Protein AF-A0A710EAA4-F1 (afdb_monomer_lite)

Structure (mmCIF, N/CA/C/O backbone):
data_AF-A0A710EAA4-F1
#
_entry.id   AF-A0A710EAA4-F1
#
loop_
_atom_site.group_PDB
_atom_site.id
_atom_site.type_symbol
_atom_site.label_atom_id
_atom_site.label_alt_id
_atom_site.label_comp_id
_atom_site.label_asym_id
_atom_site.label_entity_id
_atom_site.label_seq_i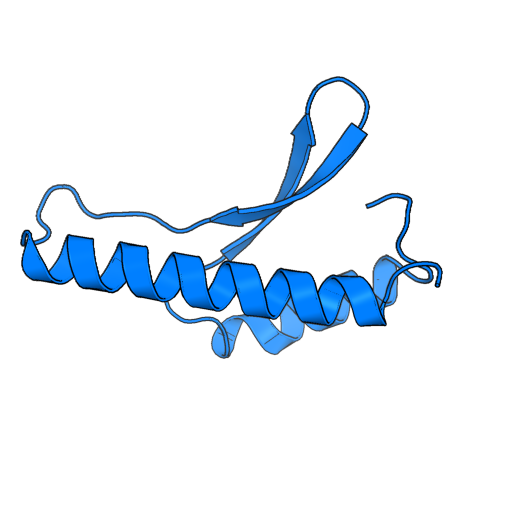d
_atom_site.pdbx_PDB_ins_code
_atom_site.Cartn_x
_atom_site.Cartn_y
_atom_site.Cartn_z
_atom_site.occupancy
_atom_site.B_iso_or_equiv
_atom_site.auth_seq_id
_atom_site.auth_comp_id
_atom_site.auth_asym_id
_atom_site.auth_atom_id
_atom_site.pdbx_PDB_model_num
ATOM 1 N N . VAL A 1 1 ? -2.764 4.668 12.402 1.00 87.69 1 VAL A N 1
ATOM 2 C CA . VAL A 1 1 ? -3.942 3.775 12.546 1.00 87.69 1 VAL A CA 1
ATOM 3 C C . VAL A 1 1 ? -4.938 4.329 13.556 1.00 87.69 1 VAL A C 1
ATOM 5 O O . VAL A 1 1 ? -6.105 4.458 13.219 1.00 87.69 1 VAL A O 1
ATOM 8 N N . ASN A 1 2 ? -4.481 4.739 14.744 1.00 88.44 2 ASN A N 1
ATOM 9 C CA . ASN A 1 2 ? -5.322 5.220 15.854 1.00 88.44 2 ASN A CA 1
ATOM 10 C C . ASN A 1 2 ? -6.223 6.439 15.550 1.00 88.44 2 ASN A C 1
ATOM 12 O O . ASN A 1 2 ? -7.144 6.719 16.308 1.00 88.44 2 ASN A O 1
ATOM 16 N N . THR A 1 3 ? -5.968 7.163 14.459 1.00 91.62 3 THR A N 1
ATOM 17 C CA . THR A 1 3 ? -6.744 8.337 14.024 1.00 91.62 3 THR A CA 1
ATOM 18 C C . THR A 1 3 ? -7.932 7.993 13.124 1.00 91.62 3 THR A C 1
ATOM 20 O O . THR A 1 3 ? -8.692 8.890 12.774 1.00 91.62 3 THR A O 1
ATOM 23 N N . ILE A 1 4 ? -8.092 6.729 12.720 1.00 94.62 4 ILE A N 1
ATOM 24 C CA . ILE A 1 4 ? -9.175 6.282 11.837 1.00 94.62 4 ILE A CA 1
ATOM 25 C C . ILE A 1 4 ? -10.430 5.990 12.656 1.00 94.62 4 ILE A C 1
ATOM 27 O O . ILE A 1 4 ? -10.368 5.302 13.675 1.00 94.62 4 ILE A O 1
ATOM 31 N N . ARG A 1 5 ? -11.579 6.506 12.204 1.00 92.38 5 ARG A N 1
ATOM 32 C CA . ARG A 1 5 ? -12.857 6.399 12.928 1.00 92.38 5 ARG A CA 1
ATOM 33 C C . ARG A 1 5 ? -13.353 4.957 13.052 1.00 92.38 5 ARG A C 1
ATOM 35 O O . ARG A 1 5 ? -13.798 4.563 14.127 1.00 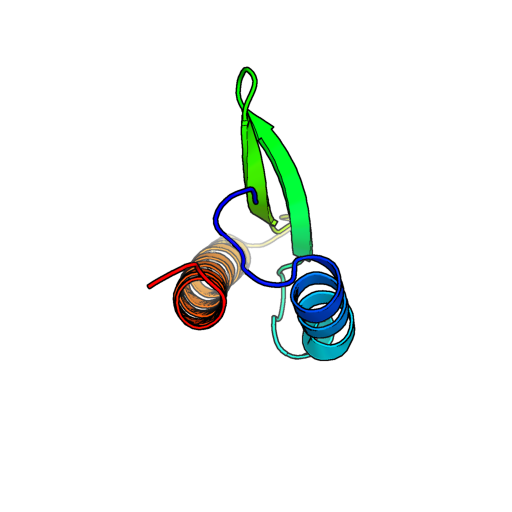92.38 5 ARG A O 1
ATOM 42 N N . ASP A 1 6 ? -13.304 4.204 11.957 1.00 94.81 6 ASP A N 1
ATOM 43 C CA . ASP A 1 6 ? -13.660 2.784 11.896 1.00 94.81 6 ASP A CA 1
ATOM 44 C C . ASP A 1 6 ? -12.555 2.028 11.152 1.00 94.81 6 ASP A C 1
ATOM 46 O O . ASP A 1 6 ? -12.515 1.964 9.923 1.00 94.81 6 ASP A O 1
ATOM 50 N N . THR A 1 7 ? -11.606 1.488 11.914 1.00 95.12 7 THR A N 1
ATOM 51 C CA . THR A 1 7 ? -10.465 0.757 11.352 1.00 95.12 7 THR A CA 1
ATOM 52 C C . THR A 1 7 ? -10.887 -0.536 10.661 1.00 95.12 7 THR A C 1
ATOM 54 O O . THR A 1 7 ? -10.213 -0.965 9.728 1.00 95.12 7 THR A O 1
ATOM 57 N N . ALA A 1 8 ? -11.990 -1.167 11.075 1.00 95.38 8 ALA A N 1
ATOM 58 C CA . ALA A 1 8 ? -12.456 -2.410 10.472 1.00 95.38 8 ALA A CA 1
ATOM 59 C C . ALA A 1 8 ? -13.038 -2.162 9.076 1.00 95.38 8 ALA A C 1
ATOM 61 O O . ALA A 1 8 ? -12.719 -2.899 8.139 1.00 95.38 8 ALA A O 1
ATOM 62 N N . GLU A 1 9 ? -13.846 -1.111 8.929 1.00 94.94 9 GLU A N 1
ATOM 63 C CA . GLU A 1 9 ? -14.376 -0.690 7.630 1.00 94.94 9 GLU A CA 1
ATOM 64 C C . GLU A 1 9 ? -13.241 -0.249 6.700 1.00 94.94 9 GLU A C 1
ATOM 66 O O . GLU A 1 9 ? -13.142 -0.769 5.585 1.00 94.94 9 GLU A O 1
ATOM 71 N N . PHE A 1 10 ? -12.313 0.583 7.186 1.00 94.31 10 PHE A N 1
ATOM 72 C CA . PHE A 1 10 ? -11.211 1.070 6.359 1.00 94.31 10 PHE A CA 1
ATOM 73 C C . PHE A 1 10 ? -10.280 -0.068 5.910 1.00 94.31 10 PHE A C 1
ATOM 75 O O . PHE A 1 10 ? -9.889 -0.150 4.745 1.00 94.31 10 PHE A O 1
ATOM 82 N N . ASN A 1 11 ? -9.987 -1.027 6.795 1.00 95.00 11 ASN A N 1
ATOM 83 C CA . ASN A 1 11 ? -9.230 -2.225 6.428 1.00 95.00 11 ASN A CA 1
ATOM 84 C C . ASN A 1 11 ? -9.965 -3.051 5.360 1.00 95.00 11 ASN A C 1
ATOM 86 O O . ASN A 1 11 ? -9.343 -3.522 4.406 1.00 95.00 11 ASN A O 1
ATOM 90 N N . LEU A 1 12 ? -11.286 -3.221 5.485 1.00 94.50 12 LEU A N 1
ATOM 91 C CA . LEU A 1 12 ? -12.088 -3.925 4.484 1.00 94.50 12 LEU A CA 1
ATOM 92 C C . LEU A 1 12 ? -12.080 -3.190 3.136 1.00 94.50 12 LEU A C 1
ATOM 94 O O . LEU A 1 12 ? -11.994 -3.842 2.091 1.00 94.50 12 LEU A O 1
ATOM 98 N N . PHE A 1 13 ? -12.139 -1.857 3.152 1.00 92.19 13 PHE A N 1
ATOM 99 C CA . PHE A 1 13 ? -12.006 -1.023 1.963 1.00 92.19 13 PHE A CA 1
ATOM 100 C C . PHE A 1 13 ? -10.659 -1.262 1.271 1.00 92.19 13 PHE A C 1
ATOM 102 O O . PHE A 1 13 ? -10.642 -1.583 0.080 1.00 92.19 13 PHE A O 1
ATOM 109 N N . LEU A 1 14 ? -9.546 -1.179 2.006 1.00 91.75 14 LEU A N 1
ATOM 110 C CA . LEU A 1 14 ? -8.203 -1.399 1.458 1.00 91.75 14 LEU A CA 1
ATOM 111 C C . LEU A 1 14 ? -8.069 -2.797 0.836 1.00 91.75 14 LEU A C 1
ATOM 113 O O . LEU A 1 14 ? -7.568 -2.941 -0.279 1.00 91.75 14 LEU A O 1
ATOM 117 N N . LEU A 1 15 ? -8.590 -3.827 1.510 1.00 91.75 15 LEU A N 1
ATOM 118 C CA . LEU A 1 15 ? -8.560 -5.207 1.016 1.00 91.75 15 LEU A CA 1
ATOM 119 C C . LEU A 1 15 ? -9.407 -5.407 -0.250 1.00 91.75 15 LEU A C 1
ATOM 121 O O . LEU A 1 15 ? -9.012 -6.153 -1.145 1.00 91.75 15 LEU A O 1
ATOM 125 N N . ARG A 1 16 ? -10.568 -4.749 -0.356 1.00 90.94 16 ARG A N 1
ATOM 126 C CA . ARG A 1 16 ? -11.429 -4.844 -1.549 1.00 90.94 16 ARG A CA 1
ATOM 127 C C . ARG A 1 16 ? -10.870 -4.079 -2.744 1.00 90.94 16 ARG A C 1
ATOM 129 O O . ARG A 1 16 ? -11.078 -4.511 -3.877 1.00 90.94 16 ARG A O 1
ATOM 136 N N . ASN A 1 17 ? -10.159 -2.983 -2.494 1.00 85.00 17 ASN A N 1
ATOM 137 C CA . ASN A 1 17 ? -9.670 -2.077 -3.532 1.00 85.00 17 ASN A CA 1
ATOM 138 C C . ASN A 1 17 ? -8.195 -2.294 -3.905 1.00 85.00 17 ASN A C 1
ATOM 140 O O . ASN A 1 17 ? -7.684 -1.579 -4.759 1.00 85.00 17 ASN A O 1
ATOM 144 N N . GLN A 1 18 ? -7.527 -3.324 -3.368 1.00 77.19 18 GLN A N 1
ATOM 145 C CA . GLN A 1 18 ? -6.134 -3.664 -3.704 1.00 77.19 18 GLN A CA 1
ATOM 146 C C . GLN A 1 18 ? -5.872 -3.719 -5.221 1.00 77.19 18 GLN A C 1
ATOM 148 O O . GLN A 1 18 ? -4.826 -3.288 -5.690 1.00 77.19 18 GLN A O 1
ATOM 153 N N . LYS A 1 19 ? -6.827 -4.228 -6.009 1.00 70.06 19 LYS A N 1
ATOM 154 C CA . LYS A 1 19 ? -6.680 -4.368 -7.471 1.00 70.06 19 LYS A CA 1
ATOM 155 C C . LYS A 1 19 ? -6.619 -3.035 -8.225 1.00 70.06 19 LYS A C 1
ATOM 157 O O . LYS A 1 19 ? -6.275 -3.039 -9.402 1.00 70.06 19 LYS A O 1
ATOM 162 N N . VAL A 1 20 ? -6.988 -1.937 -7.570 1.00 76.00 20 VAL A N 1
ATOM 163 C CA . VAL A 1 20 ? -7.004 -0.582 -8.137 1.00 76.00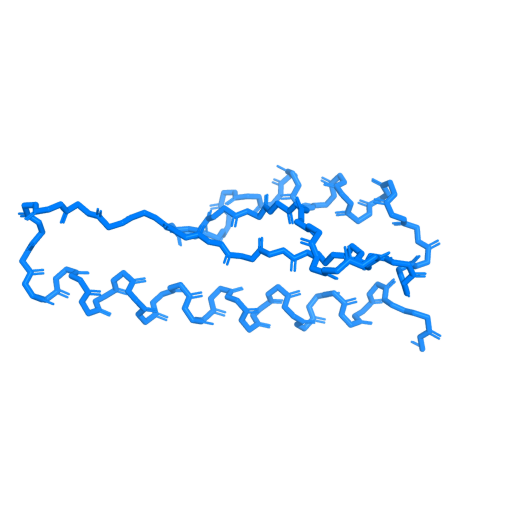 20 VAL A CA 1
ATOM 164 C C . VAL A 1 20 ? -5.663 0.131 -7.912 1.00 76.00 20 VAL A C 1
ATOM 166 O O . VAL A 1 20 ? -5.403 1.129 -8.566 1.00 76.00 20 VAL A O 1
ATOM 169 N N . LEU A 1 21 ? -4.789 -0.412 -7.052 1.00 79.31 21 LEU A N 1
ATOM 170 C CA . LEU A 1 21 ? -3.470 0.133 -6.714 1.00 79.31 21 LEU A CA 1
ATOM 171 C C . LEU A 1 21 ? -2.367 -0.721 -7.376 1.00 79.31 21 LEU A C 1
ATOM 173 O O . LEU A 1 21 ? -1.828 -1.637 -6.745 1.00 79.31 21 LEU A O 1
ATOM 177 N N . PRO A 1 22 ? -2.053 -0.509 -8.667 1.00 82.94 22 PRO A N 1
ATOM 178 C CA . PRO A 1 22 ? -1.094 -1.343 -9.390 1.00 82.94 22 PRO A CA 1
ATOM 179 C C . PRO A 1 22 ? 0.300 -1.257 -8.765 1.00 82.94 22 PRO A C 1
ATOM 181 O O . PRO A 1 22 ? 0.731 -0.182 -8.390 1.00 82.94 22 PRO A O 1
ATOM 184 N N . LEU A 1 23 ? 1.043 -2.366 -8.698 1.00 85.38 23 LEU A N 1
ATOM 185 C CA . LEU A 1 23 ? 2.430 -2.395 -8.184 1.00 85.38 23 LEU A CA 1
ATOM 186 C C . LEU A 1 23 ? 2.588 -2.015 -6.695 1.00 85.38 23 LEU A C 1
ATOM 188 O O . LEU A 1 23 ? 3.711 -1.975 -6.189 1.00 85.38 23 LEU A O 1
ATOM 192 N N . SER A 1 24 ? 1.479 -1.828 -5.973 1.00 86.94 24 SER A N 1
ATOM 193 C CA . SER A 1 24 ? 1.468 -1.488 -4.553 1.00 86.94 24 SER A CA 1
ATOM 194 C C . SER A 1 24 ? 0.701 -2.514 -3.726 1.00 86.94 24 SER A C 1
ATOM 196 O O . SER A 1 24 ? -0.275 -3.127 -4.153 1.00 86.94 24 SER A O 1
ATOM 198 N N . SER A 1 25 ? 1.144 -2.687 -2.492 1.00 90.38 25 SER A N 1
ATOM 199 C CA . SER A 1 25 ? 0.426 -3.360 -1.416 1.00 90.38 25 SER A CA 1
ATOM 200 C C . SER A 1 25 ? 0.283 -2.403 -0.243 1.00 90.38 25 SER A C 1
ATOM 202 O O . SER A 1 25 ? 1.095 -1.493 -0.072 1.00 90.38 25 SER A O 1
ATOM 204 N N . VAL A 1 26 ? -0.752 -2.614 0.567 1.00 92.50 26 VAL A N 1
ATOM 205 C CA . VAL A 1 26 ? -0.979 -1.844 1.791 1.00 92.50 26 VAL A CA 1
ATOM 206 C C . VAL A 1 26 ? -0.886 -2.778 2.983 1.00 92.50 26 VAL A C 1
ATOM 208 O O . VAL A 1 26 ? -1.397 -3.897 2.950 1.00 92.50 26 VAL A O 1
ATOM 211 N N . GLY A 1 27 ? -0.221 -2.322 4.034 1.00 92.75 27 GLY A N 1
ATOM 212 C CA . GLY A 1 27 ? -0.094 -3.048 5.288 1.00 92.75 27 GLY A CA 1
ATOM 213 C C . GLY A 1 27 ? -0.177 -2.120 6.487 1.00 92.75 27 GLY A C 1
ATOM 214 O O . GLY A 1 27 ? -0.312 -0.904 6.349 1.00 92.75 27 GLY A O 1
ATOM 215 N N . ILE A 1 28 ? -0.065 -2.716 7.668 1.00 95.06 28 ILE A N 1
ATOM 216 C CA . ILE A 1 28 ? 0.103 -2.002 8.930 1.00 95.06 28 ILE A CA 1
ATOM 217 C C . ILE A 1 28 ? 1.507 -2.317 9.435 1.00 95.06 28 ILE A C 1
ATOM 219 O O . ILE A 1 28 ? 1.906 -3.480 9.491 1.00 95.06 28 ILE A O 1
ATOM 223 N N . THR A 1 29 ? 2.265 -1.278 9.767 1.00 95.12 29 THR A N 1
ATOM 224 C CA . THR A 1 29 ? 3.606 -1.391 10.342 1.00 95.12 29 THR A CA 1
ATOM 225 C C . THR A 1 29 ? 3.699 -0.581 11.623 1.00 95.12 29 THR A C 1
ATOM 227 O O . THR A 1 29 ? 2.957 0.382 11.825 1.00 95.12 29 THR A O 1
ATOM 230 N N . GLN A 1 30 ? 4.633 -0.958 12.487 1.00 95.44 30 GLN A N 1
ATOM 231 C CA . GLN A 1 30 ? 4.872 -0.277 13.747 1.00 95.44 30 GLN A CA 1
ATOM 232 C C . GLN A 1 30 ? 6.174 0.520 13.662 1.00 95.44 30 GLN A C 1
ATOM 234 O O . GLN A 1 30 ? 7.245 -0.033 13.408 1.00 95.44 30 GLN A O 1
ATOM 239 N N . VAL A 1 31 ? 6.090 1.827 13.912 1.00 93.50 31 VAL A N 1
ATOM 240 C CA . VAL A 1 31 ? 7.261 2.699 14.046 1.00 93.50 31 VAL A CA 1
ATOM 241 C C . VAL A 1 31 ? 7.289 3.203 15.482 1.00 93.50 31 VAL A C 1
ATOM 243 O O . VAL A 1 31 ? 6.415 3.950 15.917 1.00 93.50 31 VAL A O 1
ATOM 246 N N . LYS A 1 32 ? 8.305 2.776 16.242 1.00 91.62 32 LYS A N 1
ATOM 247 C CA . LYS A 1 32 ? 8.365 2.939 17.705 1.00 91.62 32 LYS A CA 1
ATOM 248 C C . LYS A 1 32 ? 7.165 2.254 18.383 1.00 91.62 32 LYS A C 1
ATOM 250 O O . LYS A 1 32 ? 7.071 1.032 18.354 1.00 91.62 32 LYS A O 1
ATOM 255 N N . GLN A 1 33 ? 6.277 3.013 19.017 1.00 92.19 33 GLN A N 1
ATOM 256 C CA . GLN A 1 33 ? 5.106 2.513 19.747 1.00 92.19 33 GLN A CA 1
ATOM 257 C C . GLN A 1 33 ? 3.788 2.869 19.044 1.00 92.19 33 GLN A C 1
ATOM 259 O O . GLN A 1 33 ? 2.728 2.668 19.619 1.00 92.19 33 GLN A O 1
ATOM 264 N N . GLU A 1 34 ? 3.859 3.361 17.804 1.00 93.75 34 GLU A N 1
ATOM 265 C CA . GLU A 1 34 ? 2.696 3.797 17.034 1.00 93.75 34 GLU A CA 1
ATOM 266 C C . GLU A 1 34 ? 2.529 2.960 15.762 1.00 93.75 34 GLU A C 1
ATOM 268 O O . GLU A 1 34 ? 3.505 2.604 15.090 1.00 93.75 34 GLU A O 1
ATOM 273 N N . GLU A 1 35 ? 1.274 2.659 15.430 1.00 95.56 35 GLU A N 1
ATOM 274 C CA . GLU A 1 35 ? 0.900 1.914 14.230 1.00 95.56 35 GLU A CA 1
ATOM 275 C C . GLU A 1 35 ? 0.558 2.850 13.066 1.00 95.56 35 GLU A C 1
ATOM 277 O O . GLU A 1 35 ? -0.247 3.787 13.189 1.00 95.56 35 GLU A O 1
ATOM 282 N N . TYR A 1 36 ? 1.096 2.529 11.893 1.00 93.50 36 TYR A N 1
ATOM 283 C CA . TYR A 1 36 ? 0.926 3.273 10.650 1.00 93.50 36 TYR A CA 1
ATOM 284 C C . TYR A 1 36 ? 0.445 2.355 9.534 1.00 93.50 36 TYR A C 1
ATOM 286 O O . TYR A 1 36 ? 0.905 1.221 9.409 1.00 93.50 36 TYR A O 1
ATOM 294 N N . TYR A 1 37 ? -0.442 2.873 8.685 1.00 93.94 37 TYR A N 1
ATOM 295 C CA . TYR A 1 37 ? -0.656 2.275 7.374 1.00 93.94 37 TYR A CA 1
ATOM 296 C C . TYR A 1 37 ? 0.565 2.566 6.502 1.00 93.94 37 TYR A C 1
ATOM 298 O O . TYR A 1 37 ? 1.110 3.669 6.540 1.00 93.94 37 TYR A O 1
ATOM 306 N N . VAL A 1 38 ? 1.003 1.574 5.734 1.00 93.12 38 VAL A N 1
ATOM 307 C CA . VAL A 1 38 ? 2.158 1.679 4.841 1.00 93.12 38 VAL A CA 1
ATOM 308 C C . VAL A 1 38 ? 1.785 1.173 3.457 1.00 93.12 38 VAL A C 1
ATOM 310 O O . VAL A 1 38 ? 1.238 0.080 3.325 1.00 93.12 38 VAL A O 1
ATOM 313 N N . ALA A 1 39 ? 2.104 1.963 2.434 1.00 91.88 39 ALA A N 1
ATOM 314 C CA . ALA A 1 39 ? 2.096 1.534 1.043 1.00 91.88 39 ALA A CA 1
ATOM 315 C C . ALA A 1 39 ? 3.506 1.068 0.663 1.00 91.88 39 ALA A C 1
ATOM 317 O O . ALA A 1 39 ? 4.484 1.767 0.931 1.00 91.88 39 ALA A O 1
ATOM 318 N N . PHE A 1 40 ? 3.628 -0.114 0.069 1.00 91.12 40 PHE A N 1
ATOM 319 C CA . PHE A 1 40 ? 4.918 -0.671 -0.327 1.00 91.12 40 PHE A CA 1
ATOM 320 C C . PHE A 1 40 ? 4.797 -1.508 -1.599 1.00 91.12 40 PHE A C 1
ATOM 322 O O . PHE A 1 40 ? 3.792 -2.176 -1.828 1.00 91.12 40 PHE A O 1
ATOM 329 N N . GLY A 1 41 ? 5.846 -1.476 -2.414 1.00 88.94 41 GLY A N 1
ATOM 330 C CA . GLY A 1 41 ? 6.009 -2.311 -3.600 1.00 88.94 41 GLY A CA 1
ATOM 331 C C . GLY A 1 41 ? 7.292 -3.135 -3.507 1.00 88.94 41 GLY A C 1
ATOM 332 O O . GLY A 1 41 ? 8.097 -2.955 -2.591 1.00 88.94 41 GLY A O 1
ATOM 333 N N . ALA A 1 42 ? 7.487 -4.040 -4.461 1.00 87.25 42 ALA A N 1
ATOM 334 C CA . ALA A 1 42 ? 8.718 -4.807 -4.608 1.00 87.25 42 ALA A CA 1
ATOM 335 C C . ALA A 1 42 ? 9.307 -4.554 -5.996 1.00 87.25 42 ALA A C 1
ATOM 337 O O . ALA A 1 42 ? 8.587 -4.638 -6.986 1.00 87.25 42 ALA A O 1
ATOM 338 N N . LEU A 1 43 ? 10.610 -4.277 -6.049 1.00 88.06 43 LEU A N 1
ATOM 339 C CA . LEU A 1 43 ? 11.359 -4.116 -7.294 1.00 88.06 43 LEU A CA 1
ATOM 340 C C . LEU A 1 43 ? 12.097 -5.421 -7.608 1.00 88.06 43 LEU A C 1
ATOM 342 O O . LEU A 1 43 ? 12.666 -6.055 -6.713 1.00 88.06 43 LEU A O 1
ATOM 346 N N . SER A 1 44 ? 12.125 -5.816 -8.878 1.00 89.19 44 SER A N 1
ATOM 347 C CA . SER A 1 44 ? 12.920 -6.965 -9.320 1.00 89.19 44 SER A CA 1
ATOM 348 C C . SER A 1 44 ? 14.374 -6.560 -9.570 1.00 89.19 44 SER A C 1
ATOM 350 O O . SER A 1 44 ? 14.651 -5.553 -10.217 1.00 89.19 44 SER A O 1
ATOM 352 N N . LEU A 1 45 ? 15.328 -7.389 -9.124 1.00 90.88 45 LEU A N 1
ATOM 353 C CA . LEU A 1 45 ? 16.765 -7.184 -9.383 1.00 90.88 45 LEU A CA 1
ATOM 354 C C . LEU A 1 45 ? 17.119 -7.191 -10.878 1.00 90.88 45 LEU A C 1
ATOM 356 O O . LEU A 1 45 ? 18.167 -6.681 -11.263 1.00 90.88 45 LEU A O 1
ATOM 360 N N . ASN A 1 46 ? 16.256 -7.786 -11.701 1.00 94.56 46 ASN A N 1
ATOM 361 C CA . ASN A 1 46 ? 16.449 -7.910 -13.141 1.00 94.56 46 ASN A CA 1
ATOM 362 C C . ASN A 1 46 ? 15.634 -6.874 -13.941 1.00 94.56 46 ASN A C 1
ATOM 364 O O . ASN A 1 46 ? 15.569 -6.989 -15.164 1.00 94.56 46 ASN A O 1
ATOM 368 N N . SER A 1 47 ? 14.985 -5.907 -13.279 1.00 94.94 47 SER A N 1
ATOM 369 C CA . SER A 1 47 ? 14.245 -4.829 -13.948 1.00 94.94 47 SER A CA 1
ATOM 370 C C . SER A 1 47 ? 15.195 -3.884 -14.684 1.00 94.94 47 SER A C 1
ATOM 372 O O . SER A 1 47 ? 16.302 -3.596 -14.218 1.00 94.94 47 SER A O 1
ATOM 374 N N . SER A 1 48 ? 14.764 -3.370 -15.839 1.00 96.75 48 SER A N 1
ATOM 375 C CA . SER A 1 48 ? 15.496 -2.288 -16.499 1.00 96.75 48 SER A CA 1
ATOM 376 C C . SER A 1 48 ? 15.385 -0.994 -15.684 1.00 96.75 48 SER A C 1
ATOM 378 O O . SER A 1 48 ? 14.473 -0.832 -14.876 1.00 96.75 48 SER A O 1
ATOM 380 N N . LEU A 1 49 ? 16.278 -0.024 -15.916 1.00 95.31 49 LEU A N 1
ATOM 381 C CA . LEU A 1 49 ? 16.165 1.288 -15.266 1.00 95.31 49 LEU A CA 1
ATOM 382 C C . LEU A 1 49 ? 14.819 1.966 -15.573 1.00 95.31 49 LEU A C 1
ATOM 384 O O . LEU A 1 49 ? 14.261 2.626 -14.704 1.00 95.31 49 LEU A O 1
ATOM 388 N N . ALA A 1 50 ? 14.298 1.801 -16.792 1.00 96.31 50 ALA A N 1
ATOM 389 C CA . ALA A 1 50 ? 13.006 2.361 -17.175 1.00 96.31 50 ALA A CA 1
ATOM 390 C C . ALA A 1 50 ? 11.856 1.728 -16.376 1.00 96.31 50 ALA A C 1
ATOM 392 O O . ALA A 1 50 ? 10.987 2.455 -15.899 1.00 96.31 50 ALA A O 1
ATOM 393 N N . ASP A 1 51 ? 11.894 0.408 -16.170 1.00 94.81 51 ASP A N 1
ATOM 394 C CA . ASP A 1 51 ? 10.899 -0.300 -15.357 1.00 94.81 51 ASP A CA 1
ATOM 395 C C . ASP A 1 51 ? 10.988 0.124 -13.889 1.00 94.81 51 ASP A C 1
ATOM 397 O O . ASP A 1 51 ? 9.970 0.426 -13.283 1.00 94.81 51 ASP A O 1
ATOM 401 N N . VAL A 1 52 ? 12.200 0.250 -13.335 1.00 93.94 52 VAL A N 1
ATOM 402 C CA . VAL A 1 52 ? 12.398 0.741 -11.959 1.00 93.94 52 VAL A CA 1
ATOM 403 C C . VAL A 1 52 ? 11.852 2.160 -11.791 1.00 93.94 52 VAL A C 1
ATOM 405 O O . VAL A 1 52 ? 11.199 2.457 -10.793 1.00 93.94 52 VAL A O 1
ATOM 408 N N . MET A 1 53 ? 12.098 3.046 -12.761 1.00 95.06 53 MET A N 1
ATOM 409 C CA . MET A 1 53 ? 11.555 4.406 -12.734 1.00 95.06 53 MET A CA 1
ATOM 410 C C . MET A 1 53 ? 10.025 4.397 -12.774 1.00 95.06 53 MET A C 1
ATOM 412 O O . MET A 1 53 ? 9.403 5.101 -11.982 1.00 95.06 53 MET A O 1
ATOM 416 N N . LEU A 1 54 ? 9.426 3.578 -13.646 1.00 94.12 54 LEU A N 1
ATOM 417 C CA . LEU A 1 54 ? 7.976 3.406 -13.720 1.00 94.12 54 LEU A CA 1
ATOM 418 C C . LEU A 1 54 ? 7.407 2.880 -12.393 1.00 94.12 54 LEU A C 1
ATOM 420 O O . LEU A 1 54 ? 6.484 3.478 -11.850 1.00 94.12 54 LEU A O 1
ATOM 424 N N . GLU A 1 55 ? 7.987 1.808 -11.849 1.00 92.81 55 GLU A N 1
ATOM 425 C CA . GLU A 1 55 ? 7.570 1.181 -10.590 1.00 92.81 55 GLU A CA 1
ATOM 426 C C . GLU A 1 55 ? 7.618 2.176 -9.420 1.00 92.81 55 GLU A C 1
ATOM 428 O O . GLU A 1 55 ? 6.664 2.263 -8.646 1.00 92.81 55 GLU A O 1
ATOM 433 N N . ILE A 1 56 ? 8.688 2.972 -9.307 1.00 92.69 56 ILE A N 1
ATOM 434 C CA . ILE A 1 56 ? 8.820 3.993 -8.258 1.00 92.69 56 ILE A CA 1
ATOM 435 C C . ILE A 1 56 ? 7.786 5.108 -8.438 1.00 92.69 56 ILE A C 1
ATOM 437 O O . ILE A 1 56 ? 7.140 5.488 -7.462 1.00 92.69 56 ILE A O 1
ATOM 441 N N . THR A 1 57 ? 7.610 5.640 -9.652 1.00 94.00 57 THR A N 1
ATOM 442 C CA . THR A 1 57 ? 6.635 6.713 -9.903 1.00 94.00 57 THR A CA 1
ATOM 443 C C . THR A 1 57 ? 5.212 6.247 -9.600 1.00 94.00 57 THR A C 1
ATOM 445 O O . THR A 1 57 ? 4.504 6.927 -8.861 1.00 94.00 57 THR A O 1
ATOM 448 N N . THR A 1 58 ? 4.823 5.059 -10.068 1.00 92.69 58 THR A N 1
ATOM 449 C CA . THR A 1 58 ? 3.507 4.476 -9.773 1.00 92.69 58 THR A CA 1
ATOM 450 C C . THR A 1 58 ? 3.313 4.225 -8.276 1.00 92.69 58 THR A C 1
ATOM 452 O O . THR A 1 58 ? 2.246 4.511 -7.736 1.00 92.69 58 THR A O 1
ATOM 455 N N . LEU A 1 59 ? 4.338 3.740 -7.566 1.00 92.44 59 LEU A N 1
ATOM 456 C CA . LEU A 1 59 ? 4.254 3.540 -6.117 1.00 92.44 59 LEU A CA 1
ATOM 457 C C . LEU A 1 59 ? 4.033 4.863 -5.364 1.00 92.44 59 LEU A C 1
ATOM 459 O O . LEU A 1 59 ? 3.281 4.882 -4.390 1.00 92.44 59 LEU A O 1
ATOM 463 N N . VAL A 1 60 ? 4.657 5.959 -5.812 1.00 93.31 60 VAL A N 1
ATOM 464 C CA . VAL A 1 60 ? 4.460 7.298 -5.233 1.00 93.31 60 VAL A CA 1
ATOM 465 C C . VAL A 1 60 ? 3.035 7.796 -5.463 1.00 93.31 60 VAL A C 1
ATOM 467 O O . VAL A 1 60 ? 2.413 8.259 -4.511 1.00 93.31 60 VAL A O 1
ATOM 470 N N . GLU A 1 61 ? 2.506 7.671 -6.680 1.00 93.19 61 GLU A N 1
ATOM 471 C CA . GLU A 1 61 ? 1.121 8.056 -6.999 1.00 93.19 61 GLU A CA 1
ATOM 472 C C . GLU A 1 61 ? 0.123 7.288 -6.125 1.00 93.19 61 GLU A C 1
ATOM 474 O O . GLU A 1 61 ? -0.668 7.892 -5.406 1.00 93.19 61 GLU A O 1
ATOM 479 N N . ASN A 1 62 ? 0.263 5.963 -6.052 1.00 91.25 62 ASN A N 1
ATOM 480 C CA . ASN A 1 62 ? -0.580 5.133 -5.192 1.00 91.25 62 ASN A CA 1
ATOM 481 C C . ASN A 1 62 ? -0.481 5.520 -3.710 1.00 91.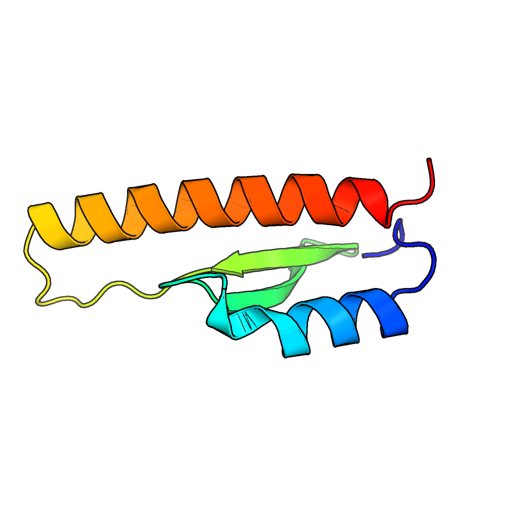25 62 ASN A C 1
ATOM 483 O O . ASN A 1 62 ? -1.474 5.466 -2.988 1.00 91.25 62 ASN A O 1
ATOM 487 N N . ALA A 1 63 ? 0.714 5.868 -3.223 1.00 91.62 63 ALA A N 1
ATOM 488 C CA . ALA A 1 63 ? 0.897 6.283 -1.835 1.00 91.62 63 ALA A CA 1
ATOM 489 C C . ALA A 1 63 ? 0.166 7.600 -1.529 1.00 91.62 63 ALA A C 1
ATOM 491 O O . ALA A 1 63 ? -0.377 7.743 -0.432 1.00 91.62 63 ALA A O 1
ATOM 492 N N . LEU A 1 64 ? 0.125 8.534 -2.487 1.00 92.75 64 LEU A N 1
ATOM 493 C CA . LEU A 1 64 ? -0.637 9.779 -2.369 1.00 92.75 64 LEU A CA 1
ATOM 494 C C . LEU A 1 64 ? -2.144 9.510 -2.358 1.00 92.75 64 LEU A C 1
ATOM 496 O O . LEU A 1 64 ? -2.824 9.999 -1.457 1.00 92.75 64 LEU A O 1
ATOM 500 N N . ASP A 1 65 ? -2.641 8.669 -3.265 1.00 91.31 65 ASP A N 1
ATOM 501 C CA . ASP A 1 65 ? -4.059 8.290 -3.312 1.00 91.31 65 ASP A CA 1
ATOM 502 C C . ASP A 1 65 ? -4.504 7.631 -1.997 1.00 91.31 65 ASP A C 1
ATOM 504 O O . ASP A 1 65 ? -5.541 7.966 -1.422 1.00 91.31 65 ASP A O 1
ATOM 508 N N . ILE A 1 66 ? -3.690 6.715 -1.458 1.00 90.75 66 ILE A N 1
ATOM 509 C CA . ILE A 1 66 ? -3.962 6.080 -0.162 1.00 90.75 66 ILE A CA 1
ATOM 510 C C . ILE A 1 66 ? -3.970 7.120 0.959 1.00 90.75 66 ILE A C 1
ATOM 512 O O . ILE A 1 66 ? -4.809 7.024 1.856 1.00 90.75 66 ILE A O 1
ATOM 516 N N . ALA A 1 67 ? -3.058 8.095 0.944 1.00 91.31 67 ALA A N 1
ATOM 517 C CA . ALA A 1 67 ? -3.019 9.149 1.954 1.00 91.31 67 ALA A CA 1
ATOM 518 C C . ALA A 1 67 ? -4.282 10.025 1.910 1.00 91.31 67 ALA A C 1
ATOM 520 O O . ALA A 1 67 ? -4.861 10.293 2.964 1.00 91.31 67 ALA A O 1
ATOM 521 N N . GLU A 1 68 ? -4.750 10.396 0.716 1.00 91.50 68 GLU A N 1
ATOM 522 C CA . GLU A 1 68 ? -5.988 11.161 0.527 1.00 91.50 68 GLU A CA 1
ATOM 523 C C . GLU A 1 68 ? -7.208 10.382 1.035 1.00 91.50 68 GLU A C 1
ATOM 525 O O . GLU A 1 68 ? -7.988 10.891 1.842 1.00 91.50 68 GLU A O 1
ATOM 530 N N . ILE A 1 69 ? -7.333 9.106 0.660 1.00 90.44 69 ILE A N 1
ATOM 531 C CA . ILE A 1 69 ? -8.415 8.248 1.157 1.00 90.44 69 ILE A CA 1
ATOM 532 C C . ILE A 1 69 ? -8.322 8.112 2.683 1.00 90.44 69 ILE A C 1
ATOM 534 O O . ILE A 1 69 ? -9.324 8.246 3.377 1.00 90.44 69 ILE A O 1
ATOM 538 N N . THR A 1 70 ? -7.126 7.890 3.235 1.00 90.44 70 THR A N 1
ATOM 539 C CA . THR A 1 70 ? -6.922 7.771 4.690 1.00 90.44 70 THR A CA 1
ATOM 540 C C . THR A 1 70 ? -7.419 9.018 5.427 1.00 90.44 70 THR A C 1
ATOM 542 O O . THR A 1 70 ? -7.971 8.901 6.523 1.00 90.44 70 THR A O 1
ATOM 545 N N . GLN A 1 71 ? -7.267 10.203 4.832 1.00 89.56 71 GLN A N 1
ATOM 546 C CA . GLN A 1 71 ? -7.764 11.453 5.401 1.00 89.56 71 GLN A CA 1
ATOM 547 C C . GLN A 1 7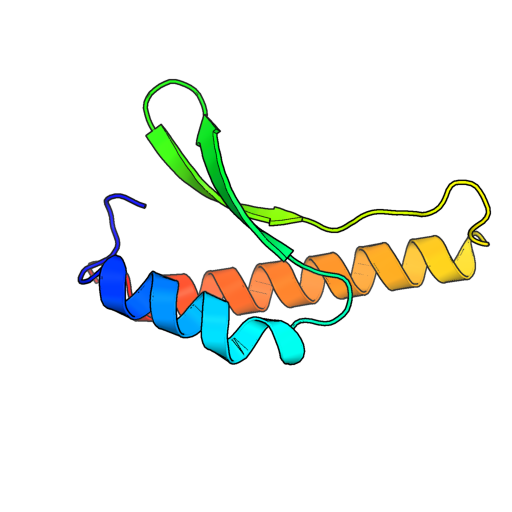1 ? -9.297 11.489 5.459 1.00 89.56 71 GLN A C 1
ATOM 549 O O . GLN A 1 71 ? -9.836 11.853 6.499 1.00 89.56 71 GLN A O 1
ATOM 554 N N . VAL A 1 72 ? -9.993 11.006 4.422 1.00 90.19 72 VAL A N 1
ATOM 555 C CA . VAL A 1 72 ? -11.469 10.875 4.406 1.00 90.19 72 VAL A CA 1
ATOM 556 C C . VAL A 1 72 ? -11.990 9.985 5.546 1.00 90.19 72 VAL A C 1
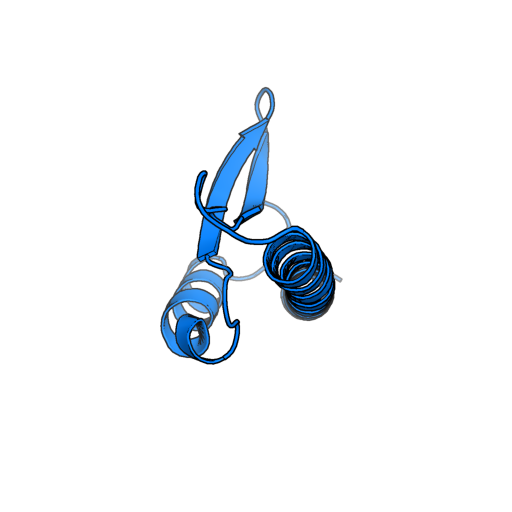ATOM 558 O O . VAL A 1 72 ? -13.094 10.196 6.045 1.00 90.19 72 VAL A O 1
ATOM 561 N N . TYR A 1 73 ? -11.202 8.997 5.975 1.00 90.19 73 TYR A N 1
ATOM 562 C CA . TYR A 1 73 ? -11.556 8.060 7.049 1.00 90.19 73 TYR A CA 1
ATOM 563 C C . TYR A 1 73 ? -11.014 8.449 8.443 1.00 90.19 73 TYR A C 1
ATOM 565 O O . TYR A 1 73 ? -11.305 7.764 9.435 1.00 90.19 73 TYR A O 1
ATOM 573 N N . SER A 1 74 ? -10.224 9.523 8.539 1.00 87.19 74 SER A N 1
ATOM 574 C CA . SER A 1 74 ? -9.627 10.010 9.793 1.00 87.19 74 SER A CA 1
ATOM 575 C C . SER A 1 74 ? -10.580 10.919 10.589 1.00 87.19 74 SER A C 1
ATOM 577 O O . SER A 1 74 ? -11.594 11.369 10.074 1.00 87.19 74 SER A O 1
ATOM 579 N N . GLN A 1 75 ? -10.288 11.149 11.876 1.00 68.81 75 GLN A N 1
ATOM 580 C CA . GLN A 1 75 ? -11.128 11.883 12.848 1.00 68.81 75 GLN A CA 1
ATOM 581 C C . GLN A 1 75 ? -11.276 13.416 12.639 1.00 68.81 75 GLN A C 1
ATOM 583 O O . GLN A 1 75 ? -11.500 14.129 13.617 1.00 68.81 75 GLN A O 1
ATOM 588 N N . GLU A 1 76 ? -11.220 13.935 11.411 1.00 54.97 76 GLU A N 1
ATOM 589 C CA . GLU A 1 76 ? -11.610 15.331 11.111 1.00 54.97 76 GLU A CA 1
ATOM 590 C C . GLU A 1 76 ? -12.864 15.403 10.235 1.00 54.97 76 GLU A C 1
ATOM 592 O O . GLU A 1 76 ? -12.864 14.812 9.134 1.00 54.97 76 GLU A O 1
#

pLDDT: mean 90.44, std 6.69, range [54.97, 96.75]

Sequence (76 aa):
VNTIRDTAEFNLFLLRNQKVLPLSSVGITQVKQEEYYVAFGALSLNSSLADVMLEITTLVENALDIAEITQVYSQE

InterPro domains:
  IPR019231 Protein of unknown function DUF2170 [PF09938] (2-73)

Organism: Salmonella typhimurium (NCBI:txid90371)

Foldseek 3Di:
DVQFPDPVVVVVVLVVCVVVLPQWHWDWDDDPHDIDIDIDGDDDPPDDPVRVVVSVVSSVVSVVVSVVVRVVRGDD

Radius of gyration: 13.87 Å; chains: 1; bounding box: 31×23×37 Å

Secondary structure (DSSP, 8-state):
-TTBS-HHHHHHHHHHHGGGSTT-EEEEEEETTEEEEEEE----TT--HHHHHHHHHHHHHHHHHHHHHHHHTB--